Protein AF-A0A954UYS9-F1 (afdb_monomer)

Nearest PDB structures (foldseek):
  4h2e-assembly2_B  TM=7.921E-01  e=4.261E-02  Homo sapiens
  5th9-assembly3_C  TM=8.711E-01  e=1.618E-01  Homo sapiens
  6kmu-assembly1_A  TM=3.228E-01  e=2.665E+00  Mus musculus
  6kmu-assembly3_E  TM=3.442E-01  e=8.853E+00  Mus musculus

Mean predicted aligned error: 13.35 Å

pLDDT: mean 79.32, std 17.53, range [42.94, 97.38]

Sequence (92 aa):
MKKRHARRLFAENLEPRLCLAASIGWDGPGFGSAALTYNISGAPTGLDTQSVQSALETAFAAWSNVADISFQPTSVAGQRDSIDIRFRNLDG

Radius of gyration: 24.66 Å; Cα contacts (8 Å, |Δi|>4): 79; chains: 1; bounding box: 45×27×78 Å

Solvent-accessible surface area (backbone atoms only — not comparable to full-atom values): 6089 Å² total; per-residue (Å²): 137,87,82,79,83,78,79,79,79,74,88,67,83,58,72,83,71,46,90,65,84,74,65,49,53,102,77,37,93,58,78,78,57,47,78,35,34,32,22,78,51,76,49,54,92,96,53,59,48,67,61,52,50,52,52,51,53,51,52,51,51,59,49,39,72,79,40,61,45,48,81,41,85,42,96,66,72,89,46,95,56,46,50,68,47,73,60,75,82,91,74,130

Structure (mmCIF, N/CA/C/O backbone):
data_AF-A0A954UYS9-F1
#
_entry.id   AF-A0A954UYS9-F1
#
loop_
_atom_site.group_PDB
_atom_site.id
_atom_site.type_symbol
_atom_site.label_atom_id
_atom_site.label_alt_id
_atom_site.label_comp_id
_atom_site.label_asym_id
_atom_site.label_entity_id
_atom_site.label_seq_id
_atom_site.pdbx_PDB_ins_code
_atom_site.Cartn_x
_atom_site.Cartn_y
_atom_site.Cartn_z
_atom_site.occupancy
_atom_site.B_iso_or_equiv
_atom_site.auth_seq_id
_atom_site.auth_comp_id
_atom_site.auth_asym_id
_atom_site.auth_atom_id
_atom_site.pdbx_PDB_model_num
ATOM 1 N N . MET A 1 1 ? -34.977 -12.243 -63.090 1.00 42.94 1 MET A N 1
ATOM 2 C CA . MET A 1 1 ? -33.734 -12.933 -62.663 1.00 42.94 1 MET A CA 1
ATOM 3 C C . MET A 1 1 ? -33.135 -12.184 -61.467 1.00 42.94 1 MET A C 1
ATOM 5 O O . MET A 1 1 ? -32.772 -11.027 -61.625 1.00 42.94 1 MET A O 1
ATOM 9 N N . LYS A 1 2 ? -33.102 -12.775 -60.259 1.00 45.12 2 LYS A N 1
ATOM 10 C CA . LYS A 1 2 ? -32.557 -12.130 -59.041 1.00 45.12 2 LYS A CA 1
ATOM 11 C C . LYS A 1 2 ? -31.035 -12.326 -58.982 1.00 45.12 2 LYS A C 1
ATOM 13 O O . LYS A 1 2 ? -30.575 -13.458 -58.855 1.00 45.12 2 LYS A O 1
ATOM 18 N N . LYS A 1 3 ? -30.260 -11.240 -59.076 1.00 51.84 3 LYS A N 1
ATOM 19 C CA . LYS A 1 3 ? -28.795 -11.269 -58.929 1.00 51.84 3 LYS A CA 1
ATOM 20 C C . LYS A 1 3 ? -28.446 -11.532 -57.459 1.00 51.84 3 LYS A C 1
ATOM 22 O O . LYS A 1 3 ? -28.788 -10.736 -56.591 1.00 51.84 3 LYS A O 1
ATOM 27 N N . ARG A 1 4 ? -27.805 -12.668 -57.170 1.00 58.34 4 ARG A N 1
ATOM 28 C CA . ARG A 1 4 ? -27.271 -12.975 -55.835 1.00 58.34 4 ARG A CA 1
ATOM 29 C C . ARG A 1 4 ? -26.004 -12.144 -55.628 1.00 58.34 4 ARG A C 1
ATOM 31 O O . ARG A 1 4 ? -25.011 -12.374 -56.309 1.00 58.34 4 ARG A O 1
ATOM 38 N N . HIS A 1 5 ? -26.035 -11.184 -54.707 1.00 56.84 5 HIS A N 1
ATOM 39 C CA . HIS A 1 5 ? -24.819 -10.506 -54.264 1.00 56.84 5 HIS A CA 1
ATOM 40 C C . HIS A 1 5 ? -23.998 -11.472 -53.407 1.00 56.84 5 HIS A C 1
ATOM 42 O O . HIS A 1 5 ? -24.323 -11.724 -52.248 1.00 56.84 5 HIS A O 1
ATOM 48 N N . ALA A 1 6 ? -22.940 -12.034 -53.988 1.00 62.12 6 ALA A N 1
ATOM 49 C CA . ALA A 1 6 ? -21.918 -12.732 -53.225 1.00 62.12 6 ALA A CA 1
ATOM 50 C C . ALA A 1 6 ? -21.170 -11.693 -52.376 1.00 62.12 6 ALA A C 1
ATOM 52 O O . ALA A 1 6 ? -20.468 -10.834 -52.913 1.00 62.12 6 ALA A O 1
ATOM 53 N N . ARG A 1 7 ? -21.350 -11.736 -51.051 1.00 61.88 7 ARG A N 1
ATOM 54 C CA . ARG A 1 7 ? -20.501 -10.977 -50.126 1.00 61.88 7 ARG A CA 1
ATOM 55 C C . ARG A 1 7 ? -19.081 -11.523 -50.257 1.00 61.88 7 ARG A C 1
ATOM 57 O O . ARG A 1 7 ? -18.854 -12.696 -49.976 1.00 61.88 7 ARG A O 1
ATOM 64 N N . ARG A 1 8 ? -18.138 -10.688 -50.703 1.00 57.88 8 ARG A N 1
ATOM 65 C CA . ARG A 1 8 ? -16.708 -11.003 -50.614 1.00 57.88 8 ARG A CA 1
ATOM 66 C C . ARG A 1 8 ? -16.350 -11.088 -49.135 1.00 57.88 8 ARG A C 1
ATOM 68 O O . ARG A 1 8 ? -16.407 -10.082 -48.436 1.00 57.88 8 ARG A O 1
ATOM 75 N N . LEU A 1 9 ? -16.009 -12.285 -48.671 1.00 59.53 9 LEU A N 1
ATOM 76 C CA . LEU A 1 9 ? -15.288 -12.449 -47.419 1.00 59.53 9 LEU A CA 1
ATOM 77 C C . LEU A 1 9 ? -13.847 -12.039 -47.713 1.00 59.53 9 LEU A C 1
ATOM 79 O O . LEU A 1 9 ? -13.115 -12.762 -48.385 1.00 59.53 9 LEU A O 1
ATOM 83 N N . PHE A 1 10 ? -13.479 -10.830 -47.302 1.00 60.00 10 PHE A N 1
ATOM 84 C CA . PHE A 1 10 ? -12.081 -10.436 -47.277 1.00 60.00 10 PHE A CA 1
ATOM 85 C C . PHE A 1 10 ? -11.415 -11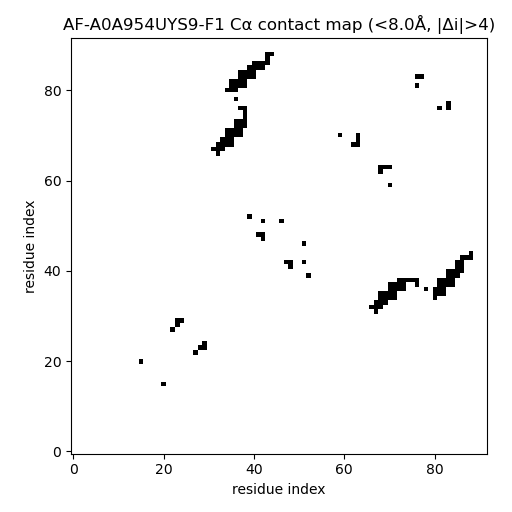.232 -46.155 1.00 60.00 10 PHE A C 1
ATOM 87 O O . PHE A 1 10 ? -11.841 -11.148 -45.003 1.00 60.00 10 PHE A O 1
ATOM 94 N N . ALA A 1 11 ? -10.407 -12.034 -46.497 1.00 63.88 11 ALA A N 1
ATOM 95 C CA . ALA A 1 11 ? -9.470 -12.549 -45.512 1.00 63.88 11 ALA A CA 1
ATOM 96 C C . ALA A 1 11 ? -8.649 -11.350 -45.030 1.00 63.88 11 ALA A C 1
ATOM 98 O O . ALA A 1 11 ? -7.677 -10.946 -45.663 1.00 63.88 11 ALA A O 1
ATOM 99 N N . GLU A 1 12 ? -9.137 -10.693 -43.987 1.00 61.09 12 GLU A N 1
ATOM 100 C CA . GLU A 1 12 ? -8.435 -9.590 -43.352 1.00 61.09 12 GLU A CA 1
ATOM 101 C C . GLU A 1 12 ? -7.391 -10.167 -42.400 1.00 61.09 12 GLU A C 1
ATOM 103 O O . GLU A 1 12 ? -7.659 -11.159 -41.717 1.00 61.09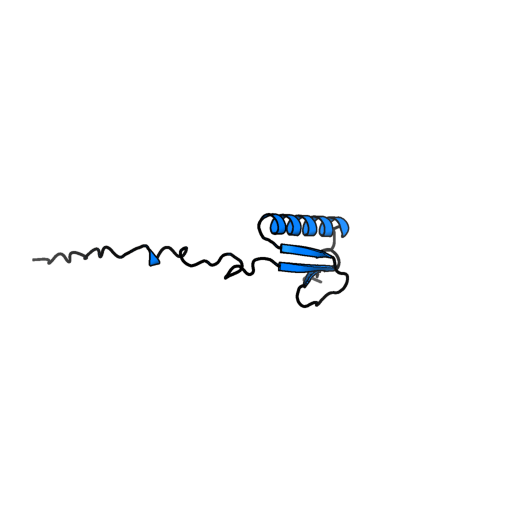 12 GLU A O 1
ATOM 108 N N . ASN A 1 13 ? -6.201 -9.567 -42.361 1.00 58.19 13 ASN A N 1
ATOM 109 C CA . ASN A 1 13 ? -5.211 -9.942 -41.368 1.00 58.19 13 ASN A CA 1
ATOM 110 C C . ASN A 1 13 ? -5.795 -9.631 -39.974 1.00 58.19 13 ASN A C 1
ATOM 112 O O . ASN A 1 13 ? -6.107 -8.480 -39.675 1.00 58.19 13 ASN A O 1
ATOM 116 N N . LEU A 1 14 ? -6.020 -10.669 -39.161 1.00 55.53 14 LEU A N 1
ATOM 117 C CA . LEU A 1 14 ? -6.595 -10.565 -37.814 1.00 55.53 14 LEU A CA 1
ATOM 118 C C . LEU A 1 14 ? -5.538 -10.240 -36.747 1.00 55.53 14 LEU A C 1
ATOM 120 O O . LEU A 1 14 ? -5.901 -9.926 -35.615 1.00 55.53 14 LEU A O 1
ATOM 124 N N . GLU A 1 15 ? -4.250 -10.272 -37.096 1.00 56.97 15 GLU A N 1
ATOM 125 C CA . GLU A 1 15 ? -3.130 -9.990 -36.191 1.00 56.97 15 GLU A CA 1
ATOM 126 C C . GLU A 1 15 ? -3.182 -8.594 -35.533 1.00 56.97 15 GLU A C 1
ATOM 128 O O . GLU A 1 15 ? -2.919 -8.520 -34.335 1.00 56.97 15 GLU A O 1
ATOM 133 N N . PRO A 1 16 ? -3.607 -7.496 -36.197 1.00 54.53 16 PRO A N 1
ATOM 134 C CA . PRO A 1 16 ? -3.748 -6.199 -35.537 1.00 54.53 16 PRO A CA 1
ATOM 135 C C . PRO A 1 16 ? -5.030 -6.075 -34.696 1.00 54.53 16 PRO A C 1
ATOM 137 O O . PRO A 1 16 ? -5.183 -5.107 -33.956 1.00 54.53 16 PRO A O 1
ATOM 140 N N . ARG A 1 17 ? -5.967 -7.030 -34.799 1.00 52.97 17 ARG A N 1
ATOM 141 C CA . ARG A 1 17 ? -7.195 -7.075 -33.980 1.00 52.97 17 ARG A CA 1
ATOM 142 C C . ARG A 1 17 ? -7.021 -7.879 -32.697 1.00 52.97 17 ARG A C 1
ATOM 144 O O . ARG A 1 17 ? -7.895 -7.841 -31.832 1.00 52.97 17 ARG A O 1
ATOM 151 N N . LEU A 1 18 ? -5.900 -8.581 -32.546 1.00 52.34 18 LEU A N 1
ATOM 152 C CA . LEU A 1 18 ? -5.421 -8.971 -31.231 1.00 52.34 18 LEU A CA 1
ATOM 153 C C . LEU A 1 18 ? -4.971 -7.687 -30.533 1.00 52.34 18 LEU A C 1
ATOM 155 O O . LEU A 1 18 ? -3.817 -7.277 -30.630 1.00 52.34 18 LEU A O 1
ATOM 159 N N . CYS A 1 19 ? -5.895 -7.060 -29.804 1.00 50.00 19 CYS A N 1
ATOM 160 C CA . CYS A 1 19 ? -5.641 -6.013 -28.810 1.00 50.00 19 CYS A CA 1
ATOM 161 C C . CYS A 1 19 ? -4.769 -6.520 -27.634 1.00 50.00 19 CYS A C 1
ATOM 163 O O . CYS A 1 19 ? -5.053 -6.234 -26.476 1.00 50.00 19 CYS A O 1
ATOM 165 N N . LEU A 1 20 ? -3.728 -7.300 -27.928 1.00 52.19 20 LEU A N 1
ATOM 166 C CA . LEU A 1 20 ? -2.709 -7.805 -27.014 1.00 52.19 20 LEU A CA 1
ATOM 167 C C . LEU A 1 20 ? -1.276 -7.571 -27.532 1.00 52.19 20 LEU A C 1
ATOM 169 O O . LEU A 1 20 ? -0.333 -7.847 -26.804 1.00 52.19 20 LEU A O 1
ATOM 173 N N . ALA A 1 21 ? -1.069 -7.039 -28.745 1.00 49.28 21 ALA A N 1
ATOM 174 C CA . ALA A 1 21 ? 0.285 -6.864 -29.295 1.00 49.28 21 ALA A CA 1
ATOM 175 C C . ALA A 1 21 ? 1.011 -5.573 -28.853 1.00 49.28 21 ALA A C 1
ATOM 177 O O . ALA A 1 21 ? 2.164 -5.365 -29.218 1.00 49.28 21 ALA A O 1
ATOM 178 N N . ALA A 1 22 ? 0.369 -4.705 -28.065 1.00 51.41 22 ALA A N 1
ATOM 179 C CA . ALA A 1 22 ? 1.005 -3.508 -27.505 1.00 51.41 22 ALA A CA 1
ATOM 180 C C . ALA A 1 22 ? 0.445 -3.121 -26.129 1.00 51.41 22 ALA A C 1
ATOM 182 O O . ALA A 1 22 ? 0.500 -1.952 -25.748 1.00 51.41 22 ALA A O 1
ATOM 183 N N . SER A 1 23 ? -0.089 -4.076 -25.358 1.00 49.69 23 SER A N 1
ATOM 184 C CA . SER A 1 23 ? -0.186 -3.847 -23.919 1.00 49.69 23 SER A CA 1
ATOM 185 C C . SER A 1 23 ? 1.231 -3.962 -23.366 1.00 49.69 23 SER A C 1
A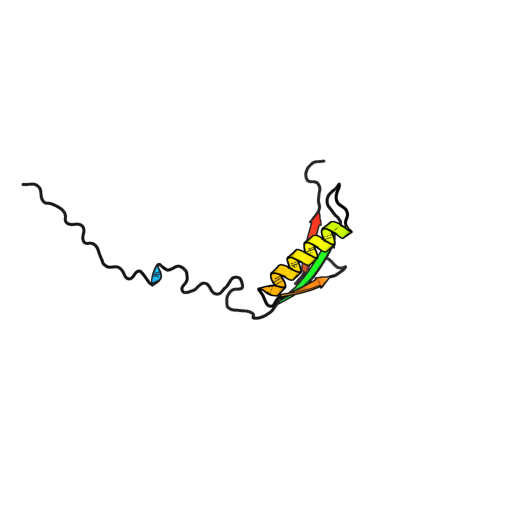TOM 187 O O . SER A 1 23 ? 1.657 -5.013 -22.891 1.00 49.69 23 SER A O 1
ATOM 189 N N . ILE A 1 24 ? 1.971 -2.859 -23.453 1.00 53.44 24 ILE A N 1
ATOM 190 C CA . ILE A 1 24 ? 2.894 -2.516 -22.380 1.00 53.44 24 ILE A CA 1
ATOM 191 C C . ILE A 1 24 ? 2.114 -2.757 -21.084 1.00 53.44 24 ILE A C 1
ATOM 193 O O . ILE A 1 24 ? 0.937 -2.399 -21.055 1.00 53.44 24 ILE A O 1
ATOM 197 N N . GLY A 1 25 ? 2.674 -3.535 -20.152 1.00 58.59 25 GLY A N 1
ATOM 198 C CA . GLY A 1 25 ? 1.932 -4.180 -19.060 1.00 58.59 25 GLY A CA 1
ATOM 199 C C . GLY A 1 25 ? 1.121 -3.203 -18.200 1.00 58.59 25 GLY A C 1
ATOM 200 O O . GLY A 1 25 ? 0.974 -2.030 -18.519 1.00 58.59 25 GLY A O 1
ATOM 201 N N . TRP A 1 26 ? 0.605 -3.642 -17.053 1.00 63.94 26 TRP A N 1
ATOM 202 C CA . TRP A 1 26 ? -0.173 -2.736 -16.193 1.00 63.94 26 TRP A CA 1
ATOM 203 C C . TRP A 1 26 ? 0.573 -1.425 -15.815 1.00 63.94 26 TRP A C 1
ATOM 205 O O . TRP A 1 26 ? -0.092 -0.437 -15.519 1.00 63.94 26 TRP A O 1
ATOM 215 N N . ASP A 1 27 ? 1.914 -1.369 -15.917 1.00 62.78 27 ASP A N 1
ATOM 216 C CA . ASP A 1 27 ? 2.725 -0.159 -15.668 1.00 62.78 27 ASP A CA 1
ATOM 217 C C . ASP A 1 27 ? 3.065 0.725 -16.894 1.00 62.78 27 ASP A C 1
ATOM 219 O O . ASP A 1 27 ? 3.611 1.816 -16.720 1.00 62.78 27 ASP A O 1
ATOM 223 N N . GLY A 1 28 ? 2.749 0.318 -18.128 1.00 65.31 28 GLY A N 1
ATOM 224 C CA . GLY A 1 28 ? 3.315 0.970 -19.317 1.00 65.31 28 GLY A CA 1
ATOM 225 C C . GLY A 1 28 ? 4.666 0.350 -19.733 1.00 65.31 28 GLY A C 1
ATOM 226 O O . GLY A 1 28 ? 4.799 -0.867 -19.615 1.00 65.31 28 GLY A O 1
ATOM 227 N N . PRO A 1 29 ? 5.631 1.120 -20.298 1.00 62.75 29 PRO A N 1
ATOM 228 C CA . PRO A 1 29 ? 6.959 0.674 -20.783 1.00 62.75 29 PRO A CA 1
ATOM 229 C C . PRO A 1 29 ? 7.816 -0.215 -19.882 1.00 62.75 29 PRO A C 1
ATOM 231 O O . PRO A 1 29 ? 8.884 -0.626 -20.331 1.00 62.75 29 PRO A O 1
ATOM 234 N N . GLY A 1 30 ? 7.383 -0.536 -18.667 1.00 55.78 30 GLY A N 1
ATOM 235 C CA . GLY A 1 30 ? 8.196 -1.220 -17.684 1.00 55.78 30 GLY A CA 1
ATOM 236 C C . GLY A 1 30 ? 9.112 -0.203 -17.030 1.00 55.78 30 GLY A C 1
ATOM 237 O O . GLY A 1 30 ? 10.296 -0.157 -17.357 1.00 55.78 30 GLY A O 1
ATOM 238 N N . PHE A 1 31 ? 8.598 0.616 -16.106 1.00 60.97 31 PHE A N 1
ATOM 239 C CA . PHE A 1 31 ? 9.491 1.414 -15.247 1.00 60.97 31 PHE A CA 1
ATOM 240 C C . PHE A 1 31 ? 10.249 0.550 -14.224 1.00 60.97 31 PHE A C 1
ATOM 242 O O . PHE A 1 31 ? 11.151 1.043 -13.549 1.00 60.97 31 PHE A O 1
ATOM 249 N N . GLY A 1 32 ? 9.968 -0.756 -14.174 1.00 71.31 32 GLY A N 1
ATOM 250 C CA . GLY A 1 32 ? 10.886 -1.775 -13.666 1.00 71.31 32 GLY A CA 1
ATOM 251 C C . GLY A 1 32 ? 10.920 -1.906 -12.150 1.00 71.31 32 GLY A C 1
ATOM 252 O O . GLY A 1 32 ? 11.179 -2.998 -11.678 1.00 71.31 32 GLY A O 1
ATOM 253 N N . SER A 1 33 ? 10.627 -0.844 -11.399 1.00 82.12 33 SER A N 1
ATOM 254 C CA . SER A 1 33 ? 10.324 -0.915 -9.970 1.00 82.12 33 SER A CA 1
ATOM 255 C C . SER A 1 33 ? 9.643 0.361 -9.467 1.00 82.12 33 SER A C 1
ATOM 257 O O . SER A 1 33 ? 9.794 1.433 -10.058 1.00 82.12 33 SER A O 1
ATOM 259 N N . ALA A 1 34 ? 8.904 0.267 -8.361 1.00 87.38 34 ALA A N 1
ATOM 260 C CA . ALA A 1 34 ? 8.363 1.427 -7.655 1.00 87.38 34 ALA A CA 1
ATOM 261 C C . ALA A 1 34 ? 8.566 1.312 -6.138 1.00 87.38 34 ALA A C 1
ATOM 263 O O . ALA A 1 34 ? 8.406 0.248 -5.539 1.00 87.38 34 ALA A O 1
ATOM 264 N N . ALA A 1 35 ? 8.887 2.433 -5.497 1.00 92.44 35 ALA A N 1
ATOM 265 C CA . ALA A 1 35 ? 8.929 2.546 -4.044 1.00 92.44 35 ALA A CA 1
ATOM 266 C C . ALA A 1 35 ? 7.819 3.491 -3.597 1.00 92.44 35 ALA A C 1
ATOM 268 O O . ALA A 1 35 ? 7.861 4.686 -3.885 1.00 92.44 35 ALA A O 1
ATOM 269 N N . LEU A 1 36 ? 6.817 2.936 -2.921 1.00 94.50 36 LEU A N 1
ATOM 270 C CA . LEU A 1 36 ? 5.661 3.667 -2.432 1.00 94.50 36 LEU A CA 1
ATOM 271 C C . LEU A 1 36 ? 5.651 3.657 -0.908 1.00 94.50 36 LEU A C 1
ATOM 273 O O . LEU A 1 36 ? 6.012 2.683 -0.245 1.00 94.50 36 LEU A O 1
ATOM 277 N N . THR A 1 37 ? 5.188 4.757 -0.343 1.00 97.12 37 THR A N 1
ATOM 278 C CA . THR A 1 37 ? 4.842 4.843 1.071 1.00 97.12 37 THR A CA 1
ATOM 279 C C . THR A 1 37 ? 3.336 4.684 1.249 1.00 97.12 37 THR A C 1
ATOM 281 O O . THR A 1 37 ? 2.573 4.850 0.297 1.00 97.12 37 THR A O 1
ATOM 284 N N . TYR A 1 38 ? 2.883 4.329 2.447 1.00 96.88 38 TYR A N 1
ATOM 285 C CA . TYR A 1 38 ? 1.457 4.303 2.754 1.00 96.88 38 TYR A CA 1
ATOM 286 C C . TYR A 1 38 ? 1.155 4.871 4.136 1.00 96.88 38 TYR A C 1
ATOM 288 O O . TYR A 1 38 ? 1.870 4.616 5.108 1.00 96.88 38 TYR A O 1
ATOM 296 N N . ASN A 1 39 ? 0.057 5.615 4.226 1.00 96.19 39 ASN A N 1
ATOM 297 C CA . ASN A 1 39 ? -0.498 6.106 5.478 1.00 96.19 39 ASN A CA 1
ATOM 298 C C . ASN A 1 39 ? -1.932 5.594 5.623 1.00 96.19 39 ASN A C 1
ATOM 300 O O . ASN A 1 39 ? -2.775 5.842 4.762 1.00 96.19 39 ASN A O 1
ATOM 304 N N . ILE A 1 40 ? -2.216 4.888 6.716 1.00 94.31 40 ILE A N 1
ATOM 305 C CA . ILE A 1 40 ? -3.566 4.412 7.034 1.00 94.31 40 ILE A CA 1
ATOM 306 C C . ILE A 1 40 ? -4.081 5.256 8.193 1.00 94.31 40 ILE A C 1
ATOM 308 O O . ILE A 1 40 ? -3.586 5.152 9.315 1.00 94.31 40 ILE A O 1
ATOM 312 N N . SER A 1 41 ? -5.069 6.107 7.924 1.00 91.12 41 SER A N 1
ATOM 313 C CA . SER A 1 41 ? -5.653 6.977 8.941 1.00 91.12 41 SER A CA 1
ATOM 314 C C . SER A 1 41 ? -7.010 6.437 9.399 1.00 91.12 41 SER A C 1
ATOM 316 O O . SER A 1 41 ? -8.035 6.641 8.737 1.00 91.12 41 SER A O 1
ATOM 318 N N . GLY A 1 42 ? -7.002 5.787 10.562 1.00 87.88 42 GLY A N 1
ATOM 319 C CA . GLY A 1 42 ? -8.195 5.285 11.242 1.00 87.88 42 GLY A CA 1
ATOM 320 C C . GLY A 1 42 ? -8.736 3.974 10.673 1.00 87.88 42 GLY A C 1
ATOM 321 O O . GLY A 1 42 ? -8.065 3.270 9.924 1.00 87.88 42 GLY A O 1
ATOM 322 N N . ALA A 1 43 ? -9.974 3.664 11.047 1.00 90.25 43 ALA A N 1
ATOM 323 C CA . ALA A 1 43 ? -10.726 2.499 10.600 1.00 90.25 43 ALA A CA 1
ATOM 324 C C . ALA A 1 43 ? -12.216 2.856 10.475 1.00 90.25 43 ALA A C 1
ATOM 326 O O . ALA A 1 43 ? -12.667 3.810 11.120 1.00 90.25 43 ALA A O 1
ATOM 327 N N . PRO A 1 44 ? -12.996 2.123 9.659 1.00 89.81 44 PRO A N 1
ATOM 328 C CA . PRO A 1 44 ? -14.447 2.254 9.648 1.00 89.81 44 PRO A CA 1
ATOM 329 C C . PRO A 1 44 ? -15.050 2.023 11.035 1.00 89.81 44 PRO A C 1
ATOM 331 O O . PRO A 1 44 ? -14.550 1.217 11.822 1.00 89.81 44 PRO A O 1
ATOM 334 N N . THR A 1 45 ? -16.173 2.681 11.316 1.00 86.75 45 THR A N 1
ATO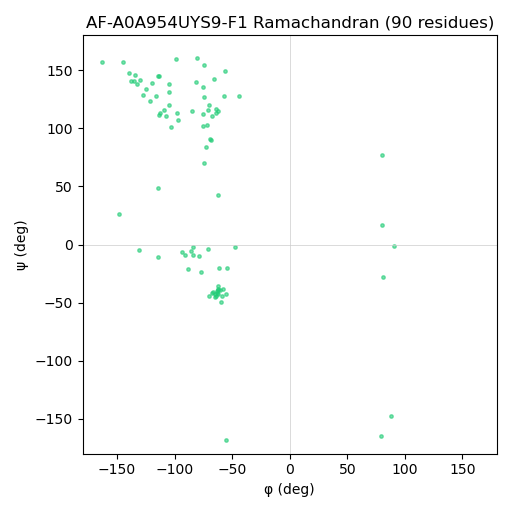M 335 C CA . THR A 1 45 ? -16.931 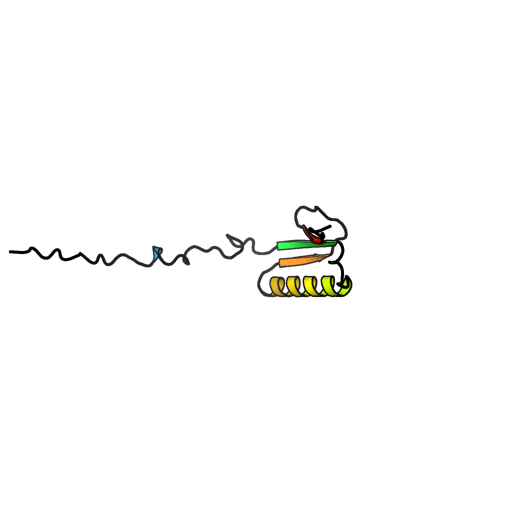2.447 12.548 1.00 86.75 45 THR A CA 1
ATOM 336 C C . THR A 1 45 ? -17.331 0.974 12.649 1.00 86.75 45 THR A C 1
ATOM 338 O O . THR A 1 45 ? -17.909 0.417 11.719 1.00 86.75 45 THR A O 1
ATOM 341 N N . GLY A 1 46 ? -17.024 0.345 13.784 1.00 86.31 46 GLY A N 1
ATOM 342 C CA . GLY A 1 46 ? -17.314 -1.072 14.025 1.00 86.31 46 GLY A CA 1
ATOM 343 C C . GLY A 1 46 ? -16.198 -2.037 13.618 1.00 86.31 46 GLY A C 1
ATOM 344 O O . GLY A 1 46 ? -16.348 -3.235 13.844 1.00 86.31 46 GLY A O 1
ATOM 345 N N . LEU A 1 47 ? -15.081 -1.542 13.072 1.00 90.94 47 LEU A N 1
ATOM 346 C CA . LEU A 1 47 ? -13.884 -2.342 12.821 1.00 90.94 47 LEU A CA 1
ATOM 347 C C . LEU A 1 47 ? -12.719 -1.899 13.702 1.00 90.94 47 LEU A C 1
ATOM 349 O O . LEU A 1 47 ? -12.534 -0.719 13.992 1.00 90.94 47 LEU A O 1
ATOM 353 N N . ASP A 1 48 ? -11.923 -2.882 14.103 1.00 92.81 48 ASP A N 1
ATOM 354 C CA . ASP A 1 48 ? -10.678 -2.670 14.823 1.00 92.81 48 ASP A CA 1
ATOM 355 C C . ASP A 1 48 ? -9.569 -2.172 13.877 1.00 92.81 48 ASP A C 1
ATOM 357 O O . ASP A 1 48 ? -9.376 -2.699 12.776 1.00 92.81 48 ASP A O 1
ATOM 361 N N . THR A 1 49 ? -8.822 -1.160 14.321 1.00 89.81 49 THR A N 1
ATOM 362 C CA . THR A 1 49 ? -7.776 -0.507 13.521 1.00 89.81 49 THR A CA 1
ATOM 363 C C . THR A 1 49 ? -6.647 -1.459 13.157 1.00 89.81 49 THR A C 1
ATOM 365 O O . THR A 1 49 ? -6.174 -1.433 12.022 1.00 89.81 49 THR A O 1
ATOM 368 N N . GLN A 1 50 ? -6.233 -2.319 14.087 1.00 91.69 50 GLN A N 1
ATOM 369 C CA . GLN A 1 50 ? -5.149 -3.265 13.843 1.00 91.69 50 GLN A CA 1
ATOM 370 C C . GLN A 1 50 ? -5.558 -4.298 12.785 1.00 91.69 50 GLN A C 1
ATOM 372 O O . GLN A 1 50 ? -4.787 -4.596 11.875 1.00 91.69 50 GLN A O 1
ATOM 377 N N . SER A 1 51 ? -6.798 -4.779 12.851 1.00 93.19 51 SER A N 1
ATOM 378 C CA . SER A 1 51 ? -7.356 -5.713 11.870 1.00 93.19 51 SER A CA 1
ATOM 379 C C . SER A 1 51 ? -7.412 -5.108 10.462 1.00 93.19 51 SER A C 1
ATOM 381 O O . SER A 1 51 ? -7.041 -5.764 9.487 1.00 93.19 51 SER A O 1
ATOM 383 N N . VAL A 1 52 ? -7.821 -3.839 10.346 1.00 94.81 52 VAL A N 1
ATOM 384 C CA . VAL A 1 52 ? -7.816 -3.102 9.070 1.00 94.81 52 VAL A CA 1
ATOM 385 C C . VAL A 1 52 ? -6.393 -2.914 8.548 1.00 94.81 52 VAL A C 1
ATOM 387 O O . VAL A 1 52 ? -6.143 -3.141 7.363 1.00 94.81 52 VAL A O 1
ATOM 390 N N . GLN A 1 53 ? -5.453 -2.546 9.421 1.00 94.31 53 GLN A N 1
ATOM 391 C CA . GLN A 1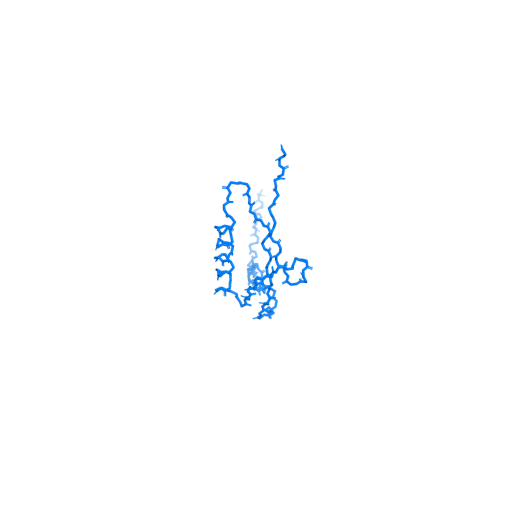 53 ? -4.051 -2.389 9.049 1.00 94.31 53 GLN A CA 1
ATOM 392 C C . GLN A 1 53 ? -3.465 -3.698 8.506 1.00 94.31 53 GLN A C 1
ATOM 394 O O . GLN A 1 53 ? -2.921 -3.703 7.404 1.00 94.31 53 GLN A O 1
ATOM 399 N N . SER A 1 54 ? -3.646 -4.817 9.212 1.00 95.50 54 SER A N 1
ATOM 400 C CA . SER A 1 54 ? -3.153 -6.123 8.757 1.00 95.50 54 SER A CA 1
ATOM 401 C C . SER A 1 54 ? -3.791 -6.572 7.437 1.00 95.50 54 SER A C 1
ATOM 403 O O . SER A 1 54 ? -3.117 -7.177 6.599 1.00 95.50 54 SER A O 1
ATOM 405 N N . ALA A 1 55 ? -5.071 -6.260 7.211 1.00 96.00 55 ALA A N 1
ATOM 406 C CA . ALA A 1 55 ? -5.733 -6.558 5.942 1.00 96.00 55 ALA A CA 1
ATOM 407 C C . ALA A 1 55 ? -5.125 -5.760 4.776 1.00 96.00 55 ALA A C 1
ATOM 409 O O . ALA A 1 55 ? -4.877 -6.317 3.704 1.00 96.00 55 ALA A O 1
ATOM 410 N N . LEU A 1 56 ? -4.838 -4.473 4.989 1.00 96.00 56 LEU A N 1
ATOM 411 C CA . LEU A 1 56 ? -4.195 -3.620 3.987 1.00 96.00 56 LEU A CA 1
ATOM 412 C C . LEU A 1 56 ? -2.747 -4.048 3.719 1.00 96.00 56 LEU A C 1
ATOM 414 O O . LEU A 1 56 ? -2.347 -4.143 2.562 1.00 96.00 56 LEU A O 1
ATOM 418 N N . GLU A 1 57 ? -1.990 -4.401 4.756 1.00 95.75 57 GLU A N 1
ATOM 419 C CA . GLU A 1 57 ? -0.630 -4.942 4.622 1.00 95.75 57 GLU A CA 1
ATOM 420 C C . GLU A 1 57 ? -0.611 -6.270 3.850 1.00 95.75 57 G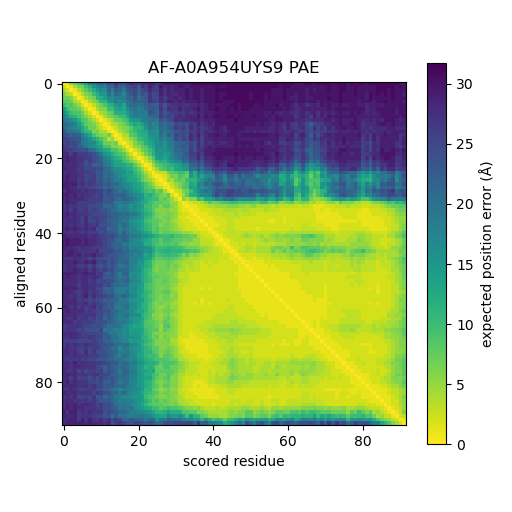LU A C 1
ATOM 422 O O . GLU A 1 57 ? 0.253 -6.482 3.000 1.00 95.75 57 GLU A O 1
ATOM 427 N N . THR A 1 58 ? -1.613 -7.129 4.060 1.00 97.38 58 THR A N 1
ATOM 428 C CA . THR A 1 58 ? -1.787 -8.366 3.277 1.00 97.38 58 THR A CA 1
ATOM 429 C C . THR A 1 58 ? -2.046 -8.062 1.801 1.00 97.38 58 THR A C 1
ATOM 431 O O . THR A 1 58 ? -1.488 -8.722 0.923 1.00 97.38 58 THR A O 1
ATOM 434 N N . ALA A 1 59 ? -2.866 -7.049 1.509 1.00 96.62 59 ALA A N 1
ATOM 435 C CA . ALA A 1 59 ? -3.118 -6.622 0.137 1.00 96.62 59 ALA A CA 1
ATOM 436 C C . ALA A 1 59 ? -1.845 -6.065 -0.523 1.00 96.62 59 ALA A C 1
ATOM 438 O O . ALA A 1 59 ? -1.532 -6.449 -1.649 1.00 96.62 59 ALA A O 1
ATOM 439 N N . PHE A 1 60 ? -1.080 -5.220 0.175 1.00 96.12 60 PHE A N 1
ATOM 440 C CA . PHE A 1 60 ? 0.201 -4.709 -0.323 1.00 96.12 60 PHE A CA 1
ATOM 441 C C . PHE A 1 60 ? 1.192 -5.838 -0.618 1.00 96.12 60 PHE A C 1
ATOM 443 O O . PHE A 1 60 ? 1.779 -5.862 -1.698 1.00 96.12 60 PHE A O 1
ATOM 450 N N . ALA A 1 61 ? 1.306 -6.823 0.276 1.00 94.69 61 ALA A N 1
ATOM 451 C CA . ALA A 1 61 ? 2.156 -7.990 0.059 1.00 94.69 61 ALA A CA 1
ATOM 452 C C . ALA A 1 61 ? 1.742 -8.802 -1.182 1.00 94.69 61 ALA A C 1
ATOM 454 O O . ALA A 1 61 ? 2.601 -9.258 -1.937 1.00 94.69 61 ALA A O 1
ATOM 455 N N . ALA A 1 62 ? 0.436 -8.956 -1.429 1.00 94.50 62 ALA A N 1
ATOM 456 C CA . ALA A 1 62 ? -0.059 -9.645 -2.619 1.00 94.50 62 ALA A CA 1
ATOM 457 C C . ALA A 1 62 ? 0.354 -8.930 -3.917 1.00 94.50 62 ALA A C 1
ATOM 459 O O . ALA A 1 62 ? 0.738 -9.593 -4.880 1.00 94.50 62 ALA A O 1
ATOM 460 N N . TRP A 1 63 ? 0.331 -7.593 -3.933 1.00 90.69 63 TRP A N 1
ATOM 461 C CA . TRP A 1 63 ? 0.785 -6.802 -5.081 1.00 90.69 63 TRP A CA 1
ATOM 462 C C . TRP A 1 63 ? 2.302 -6.858 -5.271 1.00 90.69 63 TRP A C 1
ATOM 464 O O . TRP A 1 63 ? 2.761 -7.092 -6.388 1.00 90.69 63 TRP A O 1
ATOM 474 N N . SER A 1 64 ? 3.078 -6.733 -4.191 1.00 90.94 64 SER A N 1
ATOM 475 C CA . SER A 1 64 ? 4.544 -6.858 -4.230 1.00 90.94 64 SER A CA 1
ATOM 476 C C . SER A 1 64 ? 5.033 -8.232 -4.696 1.00 90.94 64 SER A C 1
ATOM 478 O O . SER A 1 64 ? 6.175 -8.372 -5.116 1.00 90.94 64 SER A O 1
ATOM 480 N N . ASN A 1 65 ? 4.192 -9.267 -4.625 1.00 88.50 65 ASN A N 1
ATOM 481 C CA . ASN A 1 65 ? 4.547 -10.604 -5.103 1.00 88.50 65 ASN A CA 1
ATOM 482 C C . ASN A 1 65 ? 4.490 -10.732 -6.637 1.00 88.50 65 ASN A C 1
ATOM 484 O O . ASN A 1 65 ? 5.112 -11.620 -7.213 1.00 88.50 65 ASN A O 1
ATOM 488 N N . VAL A 1 66 ? 3.713 -9.879 -7.308 1.00 86.31 66 VAL A N 1
ATOM 489 C CA . VAL A 1 66 ? 3.479 -9.964 -8.762 1.00 86.31 66 VAL A CA 1
ATOM 490 C C . VAL A 1 66 ? 4.048 -8.777 -9.535 1.00 86.31 66 VAL A C 1
ATOM 492 O O . VAL A 1 66 ? 4.097 -8.819 -10.763 1.00 86.31 66 VAL A O 1
ATOM 495 N N . ALA A 1 67 ? 4.479 -7.732 -8.831 1.00 85.38 67 ALA A N 1
ATOM 496 C CA . ALA A 1 67 ? 5.102 -6.543 -9.390 1.00 85.38 67 ALA A CA 1
ATOM 497 C C . ALA A 1 67 ? 6.272 -6.106 -8.502 1.00 85.38 67 ALA A C 1
ATOM 499 O O . ALA A 1 67 ? 6.208 -6.254 -7.283 1.00 85.38 67 ALA A O 1
ATOM 500 N N . ASP A 1 68 ? 7.315 -5.532 -9.106 1.00 88.25 68 ASP A N 1
ATOM 501 C CA . ASP A 1 68 ? 8.476 -5.000 -8.382 1.00 88.25 68 ASP A CA 1
ATOM 502 C C . ASP A 1 68 ? 8.117 -3.672 -7.691 1.00 88.25 68 ASP A C 1
ATOM 504 O O . ASP A 1 68 ? 8.467 -2.575 -8.121 1.00 88.25 68 ASP A O 1
ATOM 508 N N . ILE A 1 69 ? 7.287 -3.761 -6.654 1.00 90.25 69 ILE A N 1
ATOM 509 C CA . ILE A 1 69 ? 6.783 -2.620 -5.895 1.00 90.25 69 ILE A CA 1
ATOM 510 C C . ILE A 1 69 ? 7.065 -2.872 -4.422 1.00 90.25 69 ILE A C 1
ATOM 512 O O . ILE A 1 69 ? 6.690 -3.909 -3.873 1.00 90.25 69 ILE A O 1
ATOM 516 N N . SER A 1 70 ? 7.680 -1.896 -3.764 1.00 94.06 70 SER A N 1
ATOM 517 C CA . SER A 1 70 ? 7.879 -1.899 -2.316 1.00 94.06 70 SER A CA 1
ATOM 518 C C . SER A 1 70 ? 6.921 -0.922 -1.642 1.00 94.06 70 SER A C 1
ATOM 520 O O . SER A 1 70 ? 6.717 0.191 -2.125 1.00 94.06 70 SER A O 1
ATOM 522 N N . PHE A 1 71 ? 6.34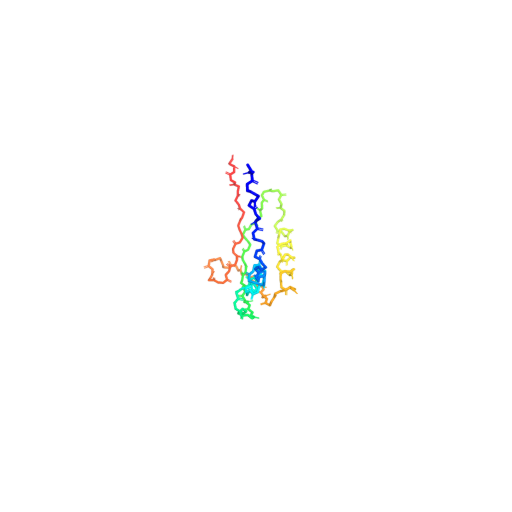2 -1.344 -0.518 1.00 96.50 71 PHE A N 1
ATOM 523 C CA . PHE A 1 71 ? 5.451 -0.528 0.305 1.00 96.50 71 PHE A CA 1
ATOM 524 C C . PHE 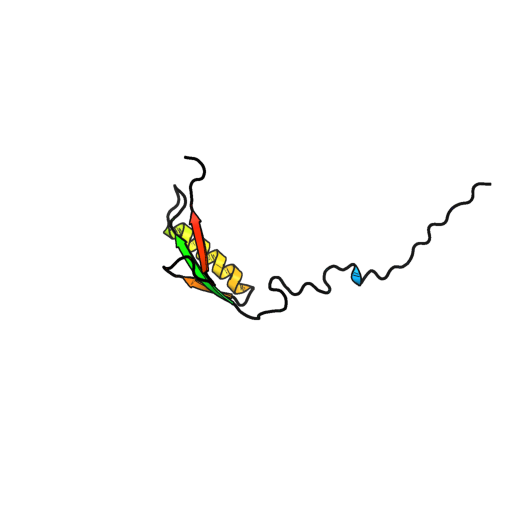A 1 71 ? 6.078 -0.314 1.680 1.00 96.50 71 PHE A C 1
ATOM 526 O O . PHE A 1 71 ? 6.462 -1.278 2.342 1.00 96.50 71 PHE A O 1
ATOM 533 N N . GLN A 1 72 ? 6.173 0.940 2.121 1.00 96.75 72 GLN A N 1
ATOM 534 C CA . GLN A 1 72 ? 6.694 1.291 3.445 1.00 96.75 72 GLN A CA 1
ATOM 535 C C . GLN A 1 72 ? 5.687 2.145 4.226 1.00 96.75 72 GLN A C 1
ATOM 537 O O . GLN A 1 72 ? 5.158 3.114 3.677 1.00 96.75 72 GLN A O 1
ATOM 542 N N . PRO A 1 73 ? 5.423 1.843 5.507 1.00 95.88 73 PRO A N 1
ATOM 543 C CA . PRO A 1 73 ? 4.531 2.667 6.308 1.00 95.88 73 PRO A CA 1
ATOM 544 C C . PRO A 1 73 ? 5.135 4.059 6.533 1.00 95.88 73 PRO A C 1
ATOM 546 O O . PRO A 1 73 ? 6.335 4.209 6.766 1.00 95.88 73 PRO A O 1
ATOM 549 N N . THR A 1 74 ? 4.290 5.085 6.516 1.00 95.25 74 THR A N 1
ATOM 550 C CA . THR A 1 74 ? 4.645 6.462 6.877 1.00 95.25 74 THR A CA 1
ATOM 551 C C . THR A 1 74 ? 3.582 7.065 7.788 1.00 95.25 74 THR A C 1
ATOM 553 O O . THR A 1 74 ? 2.386 6.809 7.641 1.00 95.25 74 THR A O 1
ATOM 556 N N . SER A 1 75 ? 4.008 7.918 8.719 1.00 93.12 75 SER A N 1
ATOM 557 C CA . SER A 1 75 ? 3.107 8.721 9.558 1.00 93.12 75 SER A CA 1
ATOM 558 C C . SER A 1 75 ? 2.693 10.039 8.892 1.00 93.12 75 SER A C 1
ATOM 560 O O . SER A 1 75 ? 1.873 10.770 9.446 1.00 93.12 75 SER A O 1
ATOM 562 N N . VAL A 1 76 ? 3.266 10.366 7.728 1.00 92.75 76 VAL A N 1
ATOM 563 C CA . VAL A 1 76 ? 3.035 11.624 7.007 1.00 92.75 76 VAL A CA 1
ATOM 564 C C . VAL A 1 76 ? 2.212 11.351 5.752 1.00 92.75 76 VAL A C 1
ATOM 566 O O . VAL A 1 76 ? 2.675 10.679 4.834 1.00 92.75 76 VAL A O 1
ATOM 569 N N . ALA A 1 77 ? 1.001 11.901 5.715 1.00 93.06 77 ALA A N 1
ATOM 570 C CA . ALA A 1 77 ? 0.133 11.871 4.543 1.00 93.06 77 ALA A CA 1
ATOM 571 C C . ALA A 1 77 ? 0.520 12.955 3.515 1.00 93.06 77 ALA A C 1
ATOM 573 O O . ALA A 1 77 ? 1.146 13.961 3.857 1.00 93.06 77 ALA A O 1
ATOM 574 N N . GLY A 1 78 ? 0.090 12.786 2.266 1.00 91.94 78 GLY A N 1
ATOM 575 C CA . GLY A 1 78 ? 0.221 13.770 1.190 1.00 91.94 78 GLY A CA 1
ATOM 576 C C . GLY A 1 78 ? 1.598 13.807 0.531 1.00 91.94 78 GLY A C 1
ATOM 577 O O . GLY A 1 78 ? 1.928 14.790 -0.133 1.00 91.94 78 GLY A O 1
ATOM 578 N N . GLN A 1 79 ? 2.419 12.771 0.718 1.00 93.06 79 GLN A N 1
ATOM 579 C CA . GLN A 1 79 ? 3.699 12.674 0.019 1.00 93.06 79 GLN A CA 1
ATOM 580 C C . GLN A 1 79 ? 3.481 12.290 -1.451 1.00 93.06 79 GLN A C 1
ATOM 582 O O . GLN A 1 79 ? 2.484 11.664 -1.802 1.00 93.06 79 GLN A O 1
ATOM 587 N N . ARG A 1 80 ? 4.438 12.661 -2.309 1.00 91.69 80 ARG A N 1
ATOM 588 C CA . ARG A 1 80 ? 4.370 12.452 -3.764 1.00 91.69 80 ARG A CA 1
ATOM 589 C C . ARG A 1 80 ? 4.128 10.991 -4.153 1.00 91.69 80 ARG A C 1
ATOM 591 O O . ARG A 1 80 ? 3.309 10.731 -5.024 1.00 91.69 80 ARG A O 1
ATOM 598 N N . ASP A 1 81 ? 4.811 10.079 -3.470 1.00 91.56 81 ASP A N 1
ATOM 599 C CA . ASP A 1 81 ? 4.767 8.638 -3.710 1.00 91.56 81 ASP A CA 1
ATOM 600 C C . ASP A 1 81 ? 4.133 7.937 -2.494 1.00 91.56 81 ASP A C 1
ATOM 602 O O . ASP A 1 81 ? 4.704 7.014 -1.913 1.00 91.56 81 ASP A O 1
ATOM 606 N N . SER A 1 82 ? 2.981 8.446 -2.033 1.00 95.00 82 SER A N 1
ATOM 607 C CA . SER A 1 82 ? 2.219 7.888 -0.905 1.00 95.00 82 SER A CA 1
ATOM 608 C C . SER A 1 82 ? 0.817 7.459 -1.308 1.00 95.00 82 SER A C 1
ATOM 610 O O . SER A 1 82 ? 0.107 8.169 -2.021 1.00 95.00 82 SER A O 1
ATOM 612 N N . ILE A 1 83 ? 0.397 6.314 -0.779 1.00 95.44 83 ILE A N 1
ATOM 613 C CA . ILE A 1 83 ? -0.990 5.866 -0.775 1.00 95.44 83 ILE A CA 1
ATOM 614 C C . ILE A 1 83 ? -1.596 6.232 0.581 1.00 95.44 83 ILE A C 1
ATOM 616 O O . ILE A 1 83 ? -1.313 5.598 1.599 1.00 95.44 83 ILE A O 1
ATOM 620 N N . ASP A 1 84 ? -2.464 7.242 0.591 1.00 96.00 84 ASP A N 1
ATOM 621 C CA . ASP A 1 84 ? -3.165 7.669 1.799 1.00 96.00 84 ASP A CA 1
ATOM 622 C C . ASP A 1 84 ? -4.572 7.069 1.846 1.00 96.00 84 ASP A C 1
ATOM 624 O O . ASP A 1 84 ? -5.451 7.422 1.053 1.00 96.00 84 ASP A O 1
ATOM 628 N N . ILE A 1 85 ? -4.806 6.184 2.809 1.00 95.00 85 ILE A N 1
ATOM 629 C CA . ILE A 1 85 ? -6.075 5.480 2.982 1.00 95.00 85 ILE A CA 1
ATOM 630 C C . ILE A 1 85 ? -6.806 6.091 4.168 1.00 95.00 85 ILE A C 1
ATOM 632 O O . ILE A 1 85 ? -6.309 6.084 5.296 1.00 95.00 85 ILE A O 1
ATOM 636 N N . ARG A 1 86 ? -8.005 6.622 3.911 1.00 92.50 86 ARG A N 1
ATOM 637 C CA . ARG A 1 86 ? -8.838 7.255 4.935 1.00 92.50 86 ARG A CA 1
ATOM 638 C C . ARG A 1 86 ? -10.251 6.713 4.890 1.00 92.50 86 ARG A C 1
ATOM 640 O O . ARG A 1 86 ? -10.823 6.533 3.817 1.00 92.50 86 ARG A O 1
ATOM 647 N N . PHE A 1 87 ? -10.829 6.540 6.068 1.00 91.00 87 PHE A N 1
ATOM 648 C CA . PHE A 1 87 ? -12.211 6.118 6.222 1.00 91.00 87 PHE A CA 1
ATOM 649 C C . PHE A 1 87 ? -13.056 7.312 6.643 1.00 91.00 87 PHE A C 1
ATOM 651 O O . PHE A 1 87 ? -12.700 8.055 7.556 1.00 91.00 87 PHE A O 1
ATOM 658 N N . ARG A 1 88 ? -14.178 7.508 5.955 1.00 87.81 88 ARG A N 1
ATOM 659 C CA . ARG A 1 88 ? -15.168 8.523 6.305 1.00 87.81 88 ARG A CA 1
ATOM 660 C C . ARG A 1 88 ? -16.542 7.889 6.269 1.00 87.81 88 ARG A C 1
ATOM 662 O O . ARG A 1 88 ? -16.840 7.140 5.341 1.00 87.81 88 ARG A O 1
ATOM 669 N N . ASN A 1 89 ? -17.366 8.217 7.254 1.00 81.56 89 ASN A N 1
ATOM 670 C CA . ASN A 1 89 ? -18.782 7.925 7.149 1.00 81.56 89 ASN A CA 1
ATOM 671 C C . ASN A 1 89 ? -19.388 8.932 6.162 1.00 81.56 89 ASN A C 1
ATOM 673 O O . ASN A 1 89 ? -19.117 10.133 6.264 1.00 81.56 89 ASN A O 1
ATOM 677 N N . LEU A 1 90 ? -20.090 8.439 5.144 1.00 81.88 90 LEU A N 1
ATOM 678 C CA . LEU A 1 90 ? -20.761 9.297 4.161 1.00 81.88 90 LEU A CA 1
ATOM 679 C C . LEU A 1 90 ? -22.174 9.661 4.615 1.00 81.88 90 LEU A C 1
ATOM 681 O O . LEU A 1 90 ? -22.687 10.701 4.206 1.00 81.88 90 LEU A O 1
ATOM 685 N N . ASP A 1 91 ? -22.722 8.861 5.526 1.00 75.69 91 ASP A N 1
ATOM 686 C CA . ASP A 1 91 ? -24.063 9.004 6.060 1.00 75.69 91 ASP A CA 1
ATOM 687 C C . ASP A 1 91 ? -23.930 9.394 7.540 1.00 75.69 91 ASP A C 1
ATOM 689 O O . ASP A 1 91 ? -23.354 8.655 8.343 1.00 75.69 91 ASP A O 1
ATOM 693 N N . GLY A 1 92 ? -24.345 10.623 7.857 1.00 57.44 92 GLY A N 1
ATOM 694 C CA . GLY A 1 92 ? -24.319 11.189 9.210 1.00 57.44 92 GLY A CA 1
ATOM 695 C C . GLY A 1 92 ? -25.418 10.639 10.102 1.00 57.44 92 GLY A C 1
ATOM 696 O O . GLY A 1 92 ? -26.536 10.424 9.584 1.00 57.44 92 GLY A O 1
#

Foldseek 3Di:
DDDDPDDDPPPDDCVVVPPPPQPPDPVRVCPPAEEAEEEEDDDPPPDDPVVVVVVVVVVVVVVVVVGRYHYHYDPDPDDPRYDYHYDDDPDD

Secondary structure (DSSP, 8-state):
--------------GGG-TTSS---TTSS----EEEEEEEE---TTS-HHHHHHHHHHHHHHHHTTSSEEEEE-S--S-TTEEEEE---S--